Protein AF-A0A4R8TSN4-F1 (afdb_monomer)

Structure (mmCIF, N/CA/C/O backbone):
data_AF-A0A4R8TSN4-F1
#
_entry.id   AF-A0A4R8TSN4-F1
#
loop_
_atom_site.group_PDB
_atom_site.id
_atom_site.type_symbol
_atom_site.label_atom_id
_atom_site.label_alt_id
_atom_site.label_comp_id
_atom_site.label_asym_id
_atom_site.label_entity_id
_atom_site.label_seq_id
_atom_site.pdbx_PDB_ins_code
_atom_site.Cartn_x
_atom_site.Cartn_y
_atom_site.Cartn_z
_atom_site.occupancy
_atom_site.B_iso_or_equiv
_atom_site.auth_seq_id
_atom_site.auth_comp_id
_atom_site.auth_asym_id
_atom_site.auth_atom_id
_atom_site.pdbx_PDB_model_num
ATOM 1 N N . MET A 1 1 ? 17.285 -7.256 7.809 1.00 39.91 1 MET A N 1
ATOM 2 C CA . MET A 1 1 ? 16.106 -6.647 7.153 1.00 39.91 1 MET A CA 1
ATOM 3 C C . MET A 1 1 ? 14.998 -7.684 7.196 1.00 39.91 1 MET A C 1
ATOM 5 O O . MET A 1 1 ? 15.305 -8.838 6.953 1.00 39.91 1 MET A O 1
ATOM 9 N N . ASN A 1 2 ? 13.772 -7.324 7.581 1.00 47.09 2 ASN A N 1
ATOM 10 C CA . ASN A 1 2 ? 12.656 -8.277 7.558 1.00 47.09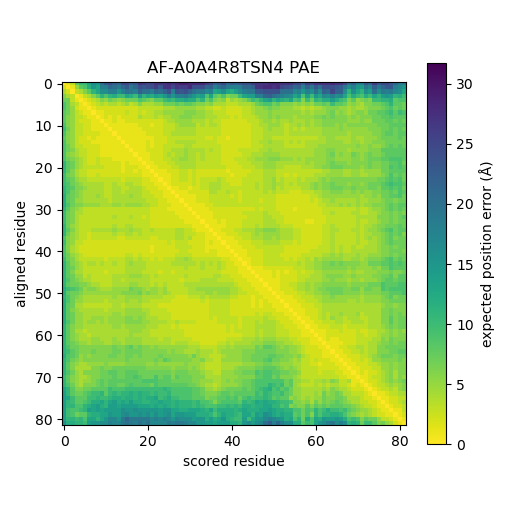 2 ASN A CA 1
ATOM 11 C 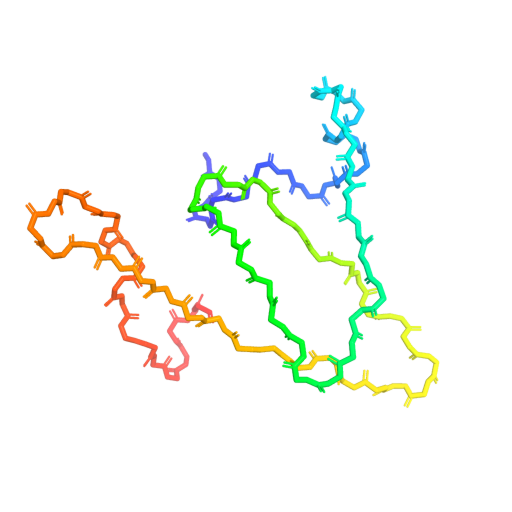C . ASN A 1 2 ? 12.318 -8.606 6.094 1.00 47.09 2 ASN A C 1
ATOM 13 O O . ASN A 1 2 ? 12.138 -7.678 5.305 1.00 47.09 2 ASN A O 1
ATOM 17 N N . ASP A 1 3 ? 12.210 -9.890 5.750 1.00 56.91 3 ASP A N 1
ATOM 18 C CA . ASP A 1 3 ? 12.088 -10.415 4.375 1.00 56.91 3 ASP A CA 1
ATOM 19 C C . ASP A 1 3 ? 10.924 -9.848 3.529 1.00 56.91 3 ASP A C 1
ATOM 21 O O . ASP A 1 3 ? 10.905 -10.013 2.314 1.00 56.91 3 ASP A O 1
ATOM 25 N N . GLY A 1 4 ? 9.969 -9.127 4.128 1.00 63.88 4 GLY A N 1
ATOM 26 C CA . GLY A 1 4 ? 8.771 -8.603 3.455 1.00 63.88 4 GLY A CA 1
ATOM 27 C C . GLY A 1 4 ? 8.825 -7.143 2.983 1.00 63.88 4 GLY A C 1
ATOM 28 O O . GLY A 1 4 ? 7.785 -6.594 2.637 1.00 63.88 4 GLY A O 1
ATOM 29 N N . GLY A 1 5 ? 9.977 -6.463 3.026 1.00 75.00 5 GLY A N 1
ATOM 30 C CA . GLY A 1 5 ? 10.068 -5.056 2.591 1.00 75.00 5 GLY A CA 1
ATOM 31 C C . GLY A 1 5 ? 9.419 -4.038 3.544 1.00 75.00 5 GLY A C 1
ATOM 32 O O . GLY A 1 5 ? 9.215 -2.882 3.177 1.00 75.00 5 GLY A O 1
ATOM 33 N N . PHE A 1 6 ? 9.119 -4.439 4.782 1.00 83.00 6 PHE A N 1
ATOM 34 C CA . PHE A 1 6 ? 8.629 -3.532 5.820 1.00 83.00 6 PHE A CA 1
ATOM 35 C C . PHE A 1 6 ? 9.714 -2.538 6.244 1.00 83.00 6 PHE A C 1
ATOM 37 O O . PHE A 1 6 ? 10.783 -2.939 6.705 1.00 83.00 6 PHE A O 1
ATOM 44 N N . LEU A 1 7 ? 9.397 -1.245 6.167 1.00 89.19 7 LEU A N 1
ATOM 45 C CA . LEU A 1 7 ? 10.262 -0.166 6.660 1.00 89.19 7 LEU A CA 1
ATOM 46 C C . LEU A 1 7 ? 10.054 0.111 8.155 1.00 89.19 7 LEU A C 1
ATOM 48 O O . LEU A 1 7 ? 10.994 0.454 8.861 1.00 89.19 7 LEU A O 1
ATOM 52 N N . SER A 1 8 ? 8.821 -0.044 8.640 1.00 90.81 8 SER A N 1
ATOM 53 C CA . SER A 1 8 ? 8.437 0.129 10.043 1.00 90.81 8 SER A CA 1
ATOM 54 C C . SER A 1 8 ? 7.114 -0.594 10.310 1.00 90.81 8 SER A C 1
ATOM 56 O O . SER A 1 8 ? 6.344 -0.859 9.386 1.00 90.81 8 SER A O 1
ATOM 58 N N . ARG A 1 9 ? 6.839 -0.906 11.581 1.00 89.19 9 ARG A N 1
ATOM 59 C CA . ARG A 1 9 ? 5.525 -1.384 12.056 1.00 89.19 9 ARG A CA 1
ATOM 60 C C . ARG A 1 9 ? 4.683 -0.280 12.703 1.00 89.19 9 ARG A C 1
ATOM 62 O O . ARG A 1 9 ? 3.528 -0.522 13.041 1.00 89.19 9 ARG A O 1
ATOM 69 N N . ASP A 1 10 ? 5.252 0.911 12.856 1.00 91.81 10 ASP A N 1
ATOM 70 C CA . ASP A 1 10 ? 4.590 2.096 13.388 1.00 91.81 10 ASP A CA 1
ATOM 71 C C . ASP A 1 10 ? 4.637 3.212 12.339 1.00 91.81 10 ASP A C 1
ATOM 73 O O . ASP A 1 10 ? 5.668 3.854 12.114 1.00 91.81 10 ASP A O 1
ATOM 77 N N . THR A 1 11 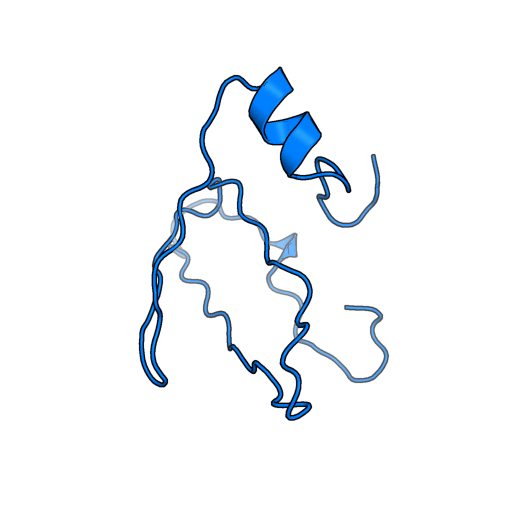? 3.501 3.422 11.675 1.00 91.88 11 THR A N 1
ATOM 78 C CA . THR A 1 11 ? 3.349 4.442 10.635 1.00 91.88 11 THR A CA 1
ATOM 79 C C . THR A 1 11 ? 3.415 5.856 11.206 1.00 91.88 11 THR A C 1
ATOM 81 O O . THR A 1 11 ? 3.900 6.762 10.526 1.00 91.88 11 THR A O 1
ATOM 84 N N . VAL A 1 12 ? 2.985 6.068 12.453 1.00 92.62 12 VAL A N 1
ATOM 85 C CA . VAL A 1 12 ? 2.990 7.389 13.092 1.00 92.62 12 VAL A CA 1
ATOM 86 C C . VAL A 1 12 ? 4.422 7.810 13.388 1.00 92.62 12 VAL A C 1
ATOM 88 O O . VAL A 1 12 ? 4.827 8.905 12.990 1.00 92.62 12 VAL A O 1
ATOM 91 N N . SER A 1 13 ? 5.193 6.939 14.040 1.00 94.81 13 SER A N 1
ATOM 92 C CA . SER A 1 13 ? 6.604 7.204 14.340 1.00 94.81 13 SER A CA 1
ATOM 93 C C . SER A 1 13 ? 7.414 7.373 13.052 1.00 94.81 13 SER A C 1
ATOM 95 O O . SER A 1 13 ? 8.109 8.376 12.900 1.00 94.81 13 SER A O 1
ATOM 97 N N . TYR A 1 14 ? 7.198 6.505 12.054 1.00 94.44 14 TYR A N 1
ATOM 98 C CA . TYR A 1 14 ? 7.856 6.615 10.747 1.00 94.44 14 TYR A CA 1
ATOM 99 C C . TYR A 1 14 ? 7.585 7.958 10.048 1.00 94.44 14 TYR A C 1
ATOM 101 O O . TYR A 1 14 ? 8.509 8.603 9.553 1.00 94.44 14 TYR A O 1
ATOM 109 N N . GLY A 1 15 ? 6.328 8.417 10.016 1.00 95.06 15 GLY A N 1
ATOM 110 C CA . GLY A 1 15 ? 5.972 9.702 9.401 1.00 95.06 15 GLY A CA 1
ATOM 111 C C . GLY A 1 15 ? 6.628 10.895 10.105 1.00 95.06 15 GLY A C 1
ATOM 112 O O . GLY A 1 15 ? 7.128 11.810 9.447 1.00 95.06 15 GLY A O 1
ATOM 113 N N . LYS A 1 16 ? 6.693 10.862 11.444 1.00 96.06 16 LYS A N 1
ATOM 114 C CA . LYS A 1 16 ? 7.366 11.893 12.250 1.00 96.06 16 LYS A CA 1
ATOM 115 C C . LYS A 1 16 ? 8.870 11.938 11.979 1.00 96.06 16 LYS A C 1
ATOM 117 O O . LYS A 1 16 ? 9.398 13.012 11.699 1.00 96.06 16 LYS A O 1
ATOM 122 N N . GLU A 1 17 ? 9.543 10.791 12.022 1.00 96.44 17 GLU A N 1
ATOM 123 C CA . GLU A 1 17 ? 10.995 10.677 11.819 1.00 96.44 17 GLU A CA 1
ATOM 124 C C . GLU A 1 17 ? 11.410 11.099 10.407 1.00 96.44 17 GLU A C 1
ATOM 126 O O . GLU A 1 17 ? 12.350 11.874 10.228 1.00 96.44 17 GLU A O 1
ATOM 131 N N . THR A 1 18 ? 10.657 10.657 9.397 1.00 96.00 18 THR A N 1
ATOM 132 C CA . THR A 1 18 ? 10.901 11.019 7.991 1.00 96.00 18 THR A CA 1
ATOM 133 C C . THR A 1 18 ? 10.422 12.425 7.630 1.00 96.00 18 THR A C 1
ATOM 135 O O . THR A 1 18 ? 10.675 12.892 6.518 1.00 96.00 18 THR A O 1
ATOM 138 N N . LYS A 1 19 ? 9.746 13.121 8.557 1.00 96.81 19 LYS A N 1
ATOM 139 C CA . LYS A 1 19 ? 9.138 14.446 8.360 1.00 96.81 19 LYS A CA 1
ATOM 140 C C . LYS A 1 19 ? 8.201 14.480 7.147 1.00 96.81 19 LYS A C 1
ATOM 142 O O . LYS A 1 19 ? 8.194 15.435 6.368 1.00 96.81 19 LYS A O 1
ATOM 147 N N . ARG A 1 20 ? 7.402 13.424 6.977 1.00 95.19 20 ARG A N 1
ATOM 148 C CA . ARG A 1 20 ? 6.403 13.290 5.907 1.00 95.19 20 ARG A CA 1
ATOM 149 C C . ARG A 1 20 ? 5.000 13.153 6.487 1.00 95.19 20 ARG A C 1
ATOM 151 O O . ARG A 1 20 ? 4.804 12.684 7.604 1.00 95.19 20 ARG A O 1
ATOM 158 N N . LYS A 1 21 ? 4.010 13.580 5.704 1.00 93.88 21 LYS A N 1
ATOM 159 C CA . LYS A 1 21 ? 2.591 13.428 6.033 1.00 93.88 21 LYS A CA 1
ATOM 160 C C . LYS A 1 21 ? 2.033 12.210 5.311 1.00 93.88 21 LYS A C 1
ATOM 162 O O . LYS A 1 21 ? 2.328 12.010 4.135 1.00 93.88 21 LYS A O 1
ATOM 167 N N . TRP A 1 22 ? 1.201 11.450 6.008 1.00 94.12 22 TRP A N 1
ATOM 168 C CA . TRP A 1 22 ? 0.353 10.443 5.384 1.00 94.12 22 TRP A CA 1
ATOM 169 C C . TRP A 1 22 ? -0.851 11.125 4.747 1.00 94.12 22 TRP A C 1
ATOM 171 O O . TRP A 1 22 ? -1.440 12.025 5.346 1.00 94.12 22 TRP A O 1
ATOM 181 N N . LEU A 1 23 ? -1.194 10.698 3.538 1.00 93.38 23 LEU A N 1
ATOM 182 C CA . LEU A 1 23 ? -2.367 11.163 2.808 1.00 93.38 23 LEU A CA 1
ATOM 183 C C . LEU A 1 23 ? -3.374 10.015 2.738 1.00 93.38 23 LEU A C 1
ATOM 185 O O . LEU A 1 23 ? -2.988 8.867 2.528 1.00 93.38 23 LEU A O 1
ATOM 189 N N . ILE A 1 24 ? -4.647 10.334 2.943 1.00 92.38 24 ILE A N 1
ATOM 190 C CA . ILE A 1 24 ? -5.769 9.396 2.883 1.00 92.38 24 ILE A CA 1
ATOM 191 C C . ILE A 1 24 ? -6.958 10.107 2.237 1.00 92.38 24 ILE A C 1
ATOM 193 O O . ILE A 1 24 ? -7.073 11.328 2.347 1.00 92.38 24 ILE A O 1
ATOM 197 N N . ALA A 1 25 ? -7.815 9.345 1.567 1.00 91.44 25 ALA A N 1
ATOM 198 C CA . ALA A 1 25 ? -9.058 9.823 0.980 1.00 91.44 25 ALA A CA 1
ATOM 199 C C . ALA A 1 25 ? -10.224 8.911 1.390 1.00 91.44 25 ALA A C 1
ATOM 201 O O . ALA A 1 25 ? -10.016 7.778 1.836 1.00 91.44 25 ALA A O 1
ATOM 202 N N . GLU A 1 26 ? -11.442 9.422 1.241 1.00 92.12 26 GLU A N 1
ATOM 203 C CA . GLU A 1 26 ? -12.687 8.695 1.493 1.00 92.12 26 GLU A CA 1
ATOM 204 C C . GLU A 1 26 ? -13.054 7.866 0.257 1.00 92.12 26 GLU A C 1
ATOM 206 O O . GLU A 1 26 ? -13.882 8.270 -0.548 1.00 92.12 26 GLU A O 1
ATOM 211 N N . TYR A 1 27 ? -12.368 6.734 0.078 1.00 91.50 27 TYR A N 1
ATOM 212 C CA . TYR A 1 27 ? -12.609 5.839 -1.055 1.00 91.50 27 TYR A CA 1
ATOM 213 C C . TYR A 1 27 ? -13.959 5.130 -0.949 1.00 91.50 27 TYR A C 1
ATOM 215 O O . TYR A 1 27 ? -14.303 4.585 0.105 1.00 91.50 27 TYR A O 1
ATOM 223 N N . GLU A 1 28 ? -14.657 5.038 -2.074 1.00 94.19 28 GLU A N 1
ATOM 224 C CA . GLU A 1 28 ? -15.863 4.238 -2.242 1.00 94.19 28 GLU A CA 1
ATOM 225 C C . GLU A 1 28 ? -15.586 2.943 -3.024 1.00 94.19 28 GLU A C 1
ATOM 227 O O . GLU A 1 28 ? -14.499 2.700 -3.557 1.00 94.19 28 GLU A O 1
ATOM 232 N N . THR A 1 29 ? -16.575 2.045 -3.065 1.00 94.94 29 THR A N 1
ATOM 233 C CA . THR A 1 29 ? -16.435 0.786 -3.811 1.00 94.94 29 THR A CA 1
ATOM 234 C C . THR A 1 29 ? -16.303 1.080 -5.302 1.00 94.94 29 THR A C 1
ATOM 236 O O . THR A 1 29 ? -17.217 1.632 -5.903 1.00 94.94 29 THR A O 1
ATOM 239 N N . GLY A 1 30 ? -15.193 0.649 -5.898 1.00 95.31 30 GLY A N 1
ATOM 240 C CA . GLY A 1 30 ? -14.887 0.888 -7.310 1.00 95.31 30 GLY A CA 1
ATOM 241 C C . GLY A 1 30 ? -13.822 1.959 -7.539 1.00 95.31 30 GLY A C 1
ATOM 242 O O . GLY A 1 30 ? -13.269 2.008 -8.637 1.00 95.31 30 GLY A O 1
ATOM 243 N N . ASP A 1 31 ? -13.474 2.748 -6.519 1.00 96.69 31 ASP A N 1
ATOM 244 C CA . ASP A 1 31 ? -12.370 3.701 -6.620 1.00 96.69 31 ASP A CA 1
ATOM 245 C C . ASP A 1 31 ? -11.023 2.995 -6.788 1.00 96.69 31 ASP A C 1
ATOM 247 O O . ASP A 1 31 ? -10.765 1.925 -6.227 1.00 96.69 31 ASP A O 1
ATOM 251 N N . VAL A 1 32 ? -10.131 3.635 -7.548 1.00 95.25 32 VAL A N 1
ATOM 252 C CA . VAL A 1 32 ? -8.802 3.108 -7.865 1.00 95.25 32 VAL A CA 1
ATOM 253 C C . VAL A 1 32 ? -7.729 4.104 -7.451 1.00 95.25 32 VAL A C 1
ATOM 255 O O . VAL A 1 32 ? -7.789 5.289 -7.778 1.00 95.25 32 VAL A O 1
ATOM 258 N N . VAL A 1 33 ? -6.697 3.603 -6.774 1.00 93.94 33 VAL A N 1
ATOM 259 C CA . VAL A 1 33 ? -5.497 4.371 -6.434 1.00 93.94 33 VAL A CA 1
ATOM 260 C C . VAL A 1 33 ? -4.344 3.903 -7.302 1.00 93.94 33 VAL A C 1
ATOM 262 O O . VAL A 1 33 ? -3.959 2.738 -7.266 1.00 93.94 33 VAL A O 1
ATOM 265 N N . PHE A 1 34 ? -3.749 4.835 -8.041 1.00 94.69 34 PHE A N 1
ATOM 266 C CA . PHE A 1 34 ? -2.493 4.603 -8.742 1.00 94.69 34 PHE A CA 1
ATOM 267 C C . PHE A 1 34 ? -1.345 5.148 -7.905 1.00 94.69 34 PHE A C 1
ATOM 269 O O . PHE A 1 34 ? -1.350 6.313 -7.505 1.00 94.69 34 PHE A O 1
ATOM 276 N N . HIS A 1 35 ? -0.331 4.323 -7.669 1.00 93.50 35 HIS A N 1
ATOM 277 C CA . HIS A 1 35 ? 0.895 4.764 -7.025 1.00 93.50 35 HIS A CA 1
ATOM 278 C C . HIS A 1 35 ? 2.125 4.226 -7.753 1.00 93.50 35 HIS A C 1
ATOM 280 O O . HIS A 1 35 ? 2.107 3.171 -8.383 1.00 93.50 35 HIS A O 1
ATOM 286 N N . ASN A 1 36 ? 3.226 4.969 -7.652 1.00 91.38 36 ASN A N 1
ATOM 287 C CA . ASN A 1 36 ? 4.518 4.511 -8.145 1.00 91.38 36 ASN A CA 1
ATOM 288 C C . ASN A 1 36 ? 5.008 3.305 -7.304 1.00 91.38 36 ASN A C 1
ATOM 290 O O . ASN A 1 36 ? 4.756 3.289 -6.093 1.00 91.38 36 ASN A O 1
ATOM 294 N N . PRO A 1 37 ? 5.744 2.332 -7.883 1.00 87.00 37 PRO A N 1
ATOM 295 C CA . PRO A 1 37 ? 6.313 1.202 -7.139 1.00 87.00 37 PRO A CA 1
ATOM 296 C C . PRO A 1 37 ? 7.178 1.583 -5.926 1.00 87.00 37 PRO A C 1
ATOM 298 O O . PRO A 1 37 ? 7.263 0.814 -4.974 1.00 87.00 37 PRO A O 1
ATOM 301 N N . TYR A 1 38 ? 7.798 2.766 -5.935 1.00 87.25 38 TYR A N 1
ATOM 302 C CA . TYR A 1 38 ? 8.630 3.271 -4.836 1.00 87.25 38 TYR A CA 1
ATOM 303 C C . TYR A 1 38 ? 7.863 4.125 -3.816 1.00 87.25 38 TYR A C 1
ATOM 305 O O . TYR A 1 38 ? 8.459 4.637 -2.867 1.00 87.25 38 TYR A O 1
ATOM 313 N N . MET A 1 39 ? 6.554 4.319 -3.998 1.00 92.06 39 MET A N 1
ATOM 314 C CA . MET A 1 39 ? 5.749 5.077 -3.047 1.00 92.06 39 MET A CA 1
ATOM 315 C C . MET A 1 39 ? 5.603 4.283 -1.749 1.00 92.06 39 MET A C 1
ATOM 317 O O . MET A 1 39 ? 5.051 3.182 -1.740 1.00 92.06 39 MET A O 1
ATOM 321 N N . VAL A 1 40 ? 6.062 4.863 -0.641 1.00 92.50 40 VAL A N 1
ATOM 322 C CA . VAL A 1 40 ? 5.813 4.308 0.690 1.00 92.50 40 VAL A CA 1
ATOM 323 C C . VAL A 1 40 ? 4.322 4.423 0.987 1.00 92.50 40 VAL A C 1
ATOM 325 O O . VAL A 1 40 ? 3.772 5.522 1.020 1.00 92.50 40 VAL A O 1
ATOM 328 N N . HIS A 1 41 ? 3.678 3.283 1.203 1.00 93.06 41 HIS A N 1
ATOM 329 C CA . HIS A 1 41 ? 2.251 3.184 1.475 1.00 93.06 41 HIS A CA 1
ATOM 330 C C . HIS A 1 41 ? 2.004 2.245 2.656 1.00 93.06 41 HIS A C 1
ATOM 332 O O . HIS A 1 41 ? 2.836 1.408 3.008 1.00 93.06 41 HIS A O 1
ATOM 338 N N . ALA A 1 42 ? 0.857 2.421 3.299 1.00 92.31 42 ALA A N 1
ATOM 339 C CA . ALA A 1 42 ? 0.417 1.616 4.426 1.00 92.31 42 ALA A CA 1
ATOM 340 C C . ALA A 1 42 ? -1.114 1.566 4.452 1.00 92.31 42 ALA A C 1
ATOM 342 O O . ALA A 1 42 ? -1.785 2.329 3.759 1.00 92.31 42 ALA A O 1
ATOM 343 N N . SER A 1 43 ? -1.673 0.684 5.277 1.00 89.12 43 SER A N 1
ATOM 344 C CA . SER A 1 43 ? -3.111 0.629 5.531 1.00 89.12 43 SER A CA 1
ATOM 345 C C . SER A 1 43 ? -3.412 0.757 7.020 1.00 89.12 43 SER A C 1
ATOM 347 O O . SER A 1 43 ? -2.611 0.376 7.877 1.00 89.12 43 SER A O 1
ATOM 349 N N . CYS A 1 44 ? -4.575 1.322 7.334 1.00 88.38 44 CYS A N 1
ATOM 350 C CA . CYS A 1 44 ? -5.079 1.366 8.698 1.00 88.38 44 CYS A CA 1
ATOM 351 C C . CYS A 1 44 ? -5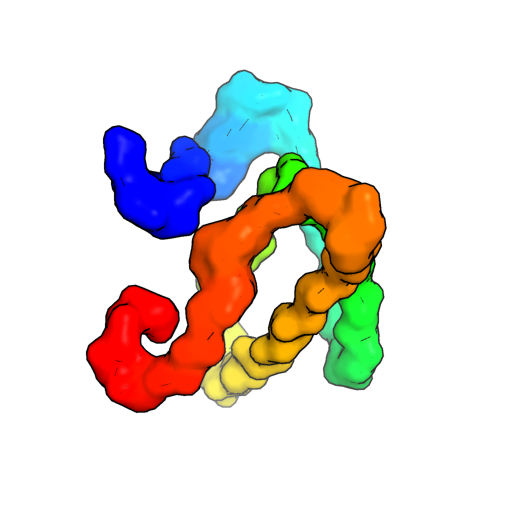.640 -0.001 9.107 1.00 88.38 44 CYS A C 1
ATOM 353 O O . CYS A 1 44 ? -6.154 -0.757 8.282 1.00 88.38 44 CYS A O 1
ATOM 355 N N . LYS A 1 45 ? -5.597 -0.294 10.412 1.00 89.25 45 LYS A N 1
ATOM 356 C CA . LYS A 1 45 ? -6.325 -1.437 10.973 1.00 89.25 45 LYS A CA 1
ATOM 357 C C . LYS A 1 45 ? -7.822 -1.214 10.774 1.00 89.25 45 LYS A C 1
ATOM 359 O O . LYS A 1 45 ? -8.334 -0.171 11.177 1.00 89.25 45 LYS A O 1
ATOM 364 N N . ASN A 1 46 ? -8.506 -2.200 10.203 1.00 92.31 46 ASN A N 1
ATOM 365 C CA . ASN A 1 46 ? -9.955 -2.165 10.088 1.00 92.31 46 ASN A 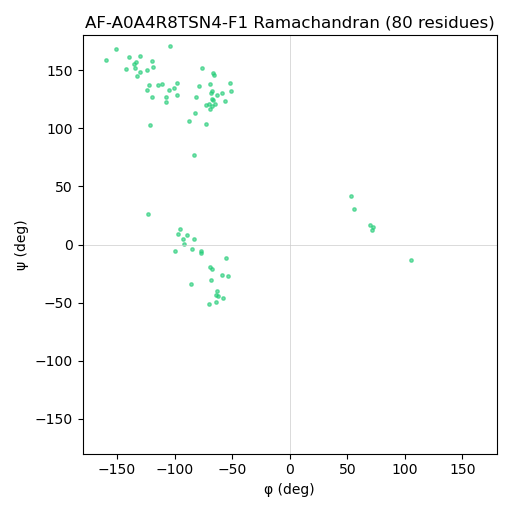CA 1
ATOM 366 C C . ASN A 1 46 ? -10.585 -2.307 11.483 1.00 92.31 46 ASN A C 1
ATOM 368 O O . ASN A 1 46 ? -10.383 -3.317 12.155 1.00 92.31 46 ASN A O 1
ATOM 372 N N . LYS A 1 47 ? -11.299 -1.269 11.923 1.00 94.94 47 LYS A N 1
ATOM 373 C CA . LYS A 1 47 ? -12.039 -1.219 13.193 1.00 94.94 47 LYS A CA 1
ATOM 374 C C . LYS A 1 47 ? -13.522 -0.919 12.959 1.00 94.94 47 LYS A C 1
ATOM 376 O O . LYS A 1 47 ? -14.163 -0.327 13.823 1.00 94.94 47 LYS A O 1
ATOM 381 N N . ASP A 1 48 ? -14.037 -1.265 11.781 1.00 94.50 48 ASP A N 1
ATOM 382 C CA . ASP A 1 48 ? -15.445 -1.066 11.461 1.00 94.50 48 ASP A CA 1
ATOM 383 C C . ASP A 1 48 ? -16.337 -1.764 12.511 1.00 94.50 48 ASP A C 1
ATOM 385 O O . ASP A 1 48 ? -16.184 -2.970 12.738 1.00 94.50 48 ASP A O 1
ATOM 389 N N . PRO A 1 49 ? -17.253 -1.035 13.177 1.00 96.06 49 PRO A N 1
ATOM 390 C CA . PRO A 1 49 ? -18.069 -1.588 14.258 1.00 96.06 49 PRO A CA 1
ATOM 391 C C . PRO A 1 49 ? -19.103 -2.608 13.765 1.00 96.06 49 PRO A C 1
ATOM 393 O O . PRO A 1 49 ? -19.585 -3.413 14.556 1.00 96.06 49 PRO A O 1
ATOM 396 N N . GLY A 1 50 ? -19.436 -2.594 12.471 1.00 97.50 50 GLY A N 1
ATOM 397 C CA . GLY A 1 50 ? -20.321 -3.564 11.830 1.00 97.50 50 GLY A CA 1
ATOM 398 C C . GLY A 1 50 ? -19.592 -4.797 11.293 1.00 97.50 50 GLY A C 1
ATOM 399 O O . GLY A 1 50 ? -20.207 -5.582 10.575 1.00 97.50 50 GLY A O 1
ATOM 400 N N . ALA A 1 51 ? -18.298 -4.956 11.599 1.00 94.56 51 ALA A N 1
ATOM 401 C CA . ALA A 1 51 ? -17.445 -6.035 11.103 1.00 94.56 51 ALA A CA 1
ATOM 402 C C . ALA A 1 51 ? -17.402 -6.136 9.565 1.00 94.56 51 ALA A C 1
ATOM 404 O O . ALA A 1 51 ? -17.218 -7.219 9.002 1.00 94.56 51 ALA A O 1
ATOM 405 N N . ARG A 1 52 ? -17.552 -5.006 8.862 1.00 95.06 52 ARG A N 1
ATOM 406 C CA . ARG A 1 52 ? -17.456 -4.973 7.400 1.00 95.06 52 ARG A CA 1
ATOM 407 C C . ARG A 1 52 ? -16.030 -5.268 6.955 1.00 95.06 52 ARG A C 1
ATOM 409 O O . ARG A 1 52 ? -15.069 -4.675 7.445 1.00 95.06 52 ARG A O 1
ATOM 416 N N . ILE A 1 53 ? -15.888 -6.169 5.990 1.00 94.31 53 ILE A N 1
ATOM 417 C CA . ILE A 1 53 ? -14.593 -6.515 5.405 1.00 94.31 53 ILE A CA 1
ATOM 418 C C . ILE A 1 53 ? -14.228 -5.467 4.353 1.00 94.31 53 ILE A C 1
ATOM 420 O O . ILE A 1 53 ? -14.990 -5.223 3.421 1.00 94.31 53 ILE A O 1
ATOM 424 N N . ARG A 1 54 ? -13.027 -4.889 4.468 1.00 92.88 54 ARG A N 1
ATOM 425 C CA . ARG A 1 54 ? -12.409 -4.118 3.385 1.00 92.88 54 ARG A CA 1
ATOM 426 C C . ARG A 1 54 ? -11.630 -5.069 2.482 1.00 92.88 54 ARG A C 1
ATOM 428 O O . ARG A 1 54 ? -10.545 -5.511 2.860 1.00 92.88 54 ARG A O 1
ATOM 435 N N . LEU A 1 55 ? -12.167 -5.343 1.300 1.00 92.94 55 LEU A N 1
ATOM 436 C CA . LEU A 1 55 ? -11.489 -6.112 0.260 1.00 92.94 55 LEU A CA 1
ATOM 437 C C . LEU A 1 55 ? -10.916 -5.160 -0.793 1.00 92.94 55 LEU A C 1
ATOM 439 O O . LEU A 1 55 ? -11.597 -4.239 -1.229 1.00 92.94 55 LEU A O 1
ATOM 443 N N . ALA A 1 56 ? -9.670 -5.390 -1.190 1.00 91.94 56 ALA A N 1
ATOM 444 C CA . ALA A 1 56 ? -9.017 -4.681 -2.282 1.00 91.94 56 ALA A CA 1
ATOM 445 C C . ALA A 1 56 ? -8.282 -5.692 -3.166 1.00 91.94 56 ALA A C 1
ATOM 447 O O . ALA A 1 56 ? -7.922 -6.775 -2.702 1.00 91.94 56 ALA A O 1
ATOM 448 N N . THR A 1 57 ? -8.070 -5.325 -4.427 1.00 90.19 57 THR A N 1
ATOM 449 C CA . THR A 1 57 ? -7.210 -6.060 -5.353 1.00 90.19 57 THR A CA 1
ATOM 45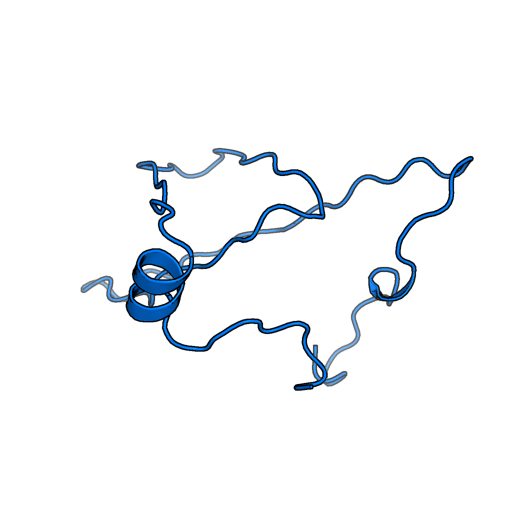0 C C . THR A 1 57 ? -6.123 -5.127 -5.859 1.00 90.19 57 THR A C 1
ATOM 452 O O . THR A 1 57 ? -6.396 -3.979 -6.203 1.00 90.19 57 THR A O 1
ATOM 455 N N . ASP A 1 58 ? -4.902 -5.638 -5.932 1.00 89.00 58 ASP A N 1
ATOM 456 C CA . ASP A 1 58 ? -3.745 -4.899 -6.419 1.00 89.00 58 ASP A CA 1
ATOM 457 C C . ASP A 1 58 ? -3.348 -5.421 -7.800 1.00 89.00 58 ASP A C 1
ATOM 459 O O . ASP A 1 58 ? -3.132 -6.618 -7.994 1.00 89.00 58 ASP A O 1
ATOM 463 N N . LEU A 1 59 ? -3.228 -4.509 -8.763 1.00 90.44 59 LEU A N 1
ATOM 464 C CA . LEU A 1 59 ? -2.699 -4.788 -10.095 1.00 90.44 59 LEU A CA 1
ATOM 465 C C . LEU A 1 59 ? -1.397 -4.018 -10.280 1.00 90.44 59 LEU A C 1
ATOM 467 O O . LEU A 1 59 ? -1.291 -2.847 -9.917 1.00 90.44 59 LEU A O 1
ATOM 471 N N . ARG A 1 60 ? -0.394 -4.675 -10.861 1.00 89.38 60 ARG A N 1
ATOM 472 C CA . ARG A 1 60 ? 0.917 -4.075 -11.121 1.00 89.38 60 ARG A CA 1
ATOM 473 C C . ARG A 1 60 ? 1.200 -4.099 -12.610 1.00 89.38 60 ARG A C 1
ATOM 475 O O . ARG A 1 60 ? 1.150 -5.153 -13.236 1.00 89.38 60 ARG A O 1
ATOM 482 N N . PHE A 1 61 ? 1.535 -2.934 -13.145 1.00 91.31 61 PHE A N 1
ATOM 483 C CA . PHE A 1 61 ? 1.926 -2.758 -14.536 1.00 91.31 61 PHE A CA 1
ATOM 484 C C . PHE A 1 61 ? 3.436 -2.550 -14.598 1.00 91.31 61 PHE A C 1
ATOM 486 O O . PHE A 1 61 ? 3.991 -1.763 -13.829 1.00 91.31 61 PHE A O 1
ATOM 493 N N . VAL A 1 62 ? 4.099 -3.265 -15.503 1.00 91.38 62 VAL A N 1
ATOM 494 C CA . VAL A 1 62 ? 5.538 -3.140 -15.755 1.00 91.38 62 VAL A CA 1
ATOM 495 C C . VAL A 1 62 ? 5.777 -2.973 -17.247 1.00 91.38 62 VAL A C 1
ATOM 497 O O . VAL A 1 62 ? 5.020 -3.494 -18.063 1.00 91.38 62 VAL A O 1
ATOM 500 N N . ASP A 1 63 ? 6.830 -2.240 -17.588 1.00 92.62 63 ASP A N 1
ATOM 501 C CA . ASP A 1 63 ? 7.329 -2.145 -18.956 1.00 92.62 63 ASP A CA 1
ATOM 502 C C . ASP A 1 63 ? 8.227 -3.366 -19.224 1.00 92.62 63 ASP A C 1
ATOM 504 O O . ASP A 1 63 ? 9.269 -3.490 -18.570 1.00 92.62 63 ASP A O 1
ATOM 508 N N . PRO A 1 64 ? 7.835 -4.294 -20.118 1.00 90.56 64 PRO A N 1
ATOM 509 C CA . PRO A 1 64 ? 8.590 -5.523 -20.348 1.00 90.56 64 PRO A CA 1
ATOM 510 C C . PRO A 1 64 ? 9.958 -5.274 -20.998 1.00 90.56 64 PRO A C 1
ATOM 512 O O . PRO A 1 64 ? 10.852 -6.104 -20.839 1.00 90.56 64 PRO A O 1
ATOM 515 N N . GLU A 1 65 ? 10.144 -4.129 -21.661 1.00 96.62 65 GLU A N 1
ATOM 516 C CA . GLU A 1 65 ? 11.390 -3.759 -22.342 1.00 96.62 65 GLU A CA 1
ATOM 517 C C . GLU A 1 65 ? 12.414 -3.115 -21.390 1.00 96.62 65 GLU A C 1
ATOM 519 O O . GLU A 1 65 ? 13.543 -2.813 -21.782 1.00 96.62 65 GLU A O 1
ATOM 524 N N . LYS A 1 66 ? 12.045 -2.888 -20.121 1.00 94.50 66 LYS A N 1
ATOM 525 C CA . LYS A 1 66 ? 12.905 -2.260 -19.107 1.00 94.50 66 LYS A CA 1
ATOM 526 C C . LYS A 1 66 ? 13.147 -3.180 -17.912 1.00 94.50 66 LYS A C 1
ATOM 528 O O . LYS A 1 66 ? 12.342 -4.063 -17.622 1.00 94.50 66 LYS A O 1
ATOM 533 N N . PRO A 1 67 ? 14.235 -2.965 -17.149 1.00 92.06 67 PRO A N 1
ATOM 534 C CA . PRO A 1 67 ? 14.408 -3.635 -15.868 1.00 92.06 67 PRO A CA 1
ATOM 535 C C . PRO A 1 67 ? 13.246 -3.317 -14.915 1.00 92.06 67 PRO A C 1
ATOM 537 O O . PRO A 1 67 ? 12.914 -2.152 -14.696 1.00 92.06 67 PRO A O 1
ATOM 540 N N . TYR A 1 68 ? 12.662 -4.352 -14.312 1.00 89.94 68 TYR A N 1
ATOM 541 C CA . TYR A 1 68 ? 11.649 -4.232 -13.263 1.00 89.94 68 TYR A CA 1
ATOM 542 C C . TYR A 1 68 ? 11.873 -5.281 -12.165 1.00 89.94 68 TYR A C 1
ATOM 544 O O . TYR A 1 68 ? 12.580 -6.275 -12.357 1.00 89.94 68 TYR A O 1
ATOM 552 N N . ASP A 1 69 ? 11.280 -5.058 -10.992 1.00 85.94 69 ASP A N 1
ATOM 553 C CA . ASP A 1 69 ? 11.447 -5.934 -9.830 1.00 85.94 69 ASP A CA 1
ATOM 554 C C . ASP A 1 69 ? 10.689 -7.260 -10.005 1.00 85.94 69 ASP A C 1
ATOM 556 O O . ASP A 1 69 ? 9.467 -7.335 -9.852 1.00 85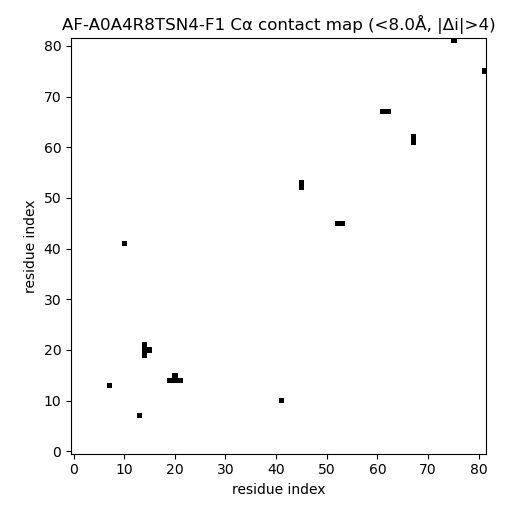.94 69 ASP A O 1
ATOM 560 N N . ARG A 1 70 ? 11.437 -8.325 -10.307 1.00 86.06 70 ARG A N 1
ATOM 561 C CA . ARG A 1 70 ? 10.897 -9.671 -10.542 1.00 86.06 70 ARG A CA 1
ATOM 562 C C . ARG A 1 70 ? 10.503 -10.426 -9.272 1.00 86.06 70 ARG A C 1
ATOM 564 O O . ARG A 1 70 ? 9.880 -11.476 -9.376 1.00 86.06 70 ARG A O 1
ATOM 571 N N . ARG A 1 71 ? 10.798 -9.916 -8.068 1.00 81.19 71 ARG A N 1
ATOM 572 C CA . ARG A 1 71 ? 10.356 -10.572 -6.816 1.00 81.19 71 ARG A CA 1
ATOM 573 C C . ARG A 1 71 ? 8.833 -10.696 -6.746 1.00 81.19 71 ARG A C 1
ATOM 575 O O . ARG A 1 71 ? 8.301 -11.605 -6.121 1.00 81.19 71 ARG A O 1
ATOM 582 N N . TRP A 1 72 ? 8.145 -9.794 -7.436 1.00 77.44 72 TRP A N 1
ATOM 583 C CA . TRP A 1 72 ? 6.696 -9.663 -7.445 1.00 77.44 72 TRP A CA 1
ATOM 584 C C . TRP A 1 72 ? 5.990 -10.424 -8.568 1.00 77.44 72 TRP A C 1
ATOM 586 O O . TRP A 1 72 ? 4.777 -10.299 -8.698 1.00 77.44 72 TRP A O 1
ATOM 596 N N . THR A 1 73 ? 6.710 -11.209 -9.373 1.00 83.50 73 THR A N 1
ATOM 597 C CA . THR A 1 73 ? 6.118 -12.020 -10.453 1.00 83.50 73 THR A CA 1
ATOM 598 C C . THR A 1 73 ? 5.832 -13.458 -10.026 1.00 83.50 73 THR A C 1
ATOM 600 O O . THR A 1 73 ? 5.618 -14.330 -10.869 1.00 83.50 73 THR A O 1
ATOM 603 N N . LYS A 1 74 ? 5.874 -13.747 -8.721 1.00 80.88 74 LYS A N 1
ATOM 604 C CA . LYS A 1 74 ? 5.518 -15.062 -8.195 1.00 80.88 74 LYS A CA 1
ATOM 605 C C . LYS A 1 74 ? 4.001 -15.231 -8.284 1.00 80.88 74 LYS A C 1
ATOM 607 O O . LYS A 1 74 ? 3.251 -14.461 -7.694 1.00 80.88 74 LYS A O 1
ATOM 612 N N . VAL A 1 75 ? 3.563 -16.247 -9.024 1.00 82.38 75 VAL A N 1
ATOM 613 C CA . VAL A 1 75 ? 2.150 -16.634 -9.074 1.00 82.38 75 VAL A CA 1
ATOM 614 C C . VAL A 1 75 ? 1.756 -17.171 -7.703 1.00 82.38 75 VAL A C 1
ATOM 616 O O . VAL A 1 75 ? 2.400 -18.101 -7.208 1.00 82.38 75 VAL A O 1
ATOM 619 N N . TYR A 1 76 ? 0.713 -16.579 -7.120 1.00 80.50 76 TYR A N 1
ATOM 620 C CA . TYR A 1 76 ? 0.129 -17.022 -5.858 1.00 80.50 76 TYR A CA 1
ATOM 621 C C . TYR A 1 76 ? -0.193 -18.515 -5.897 1.00 80.50 76 TYR A C 1
ATOM 623 O O . TYR A 1 76 ? -0.721 -19.030 -6.890 1.00 80.50 76 TYR A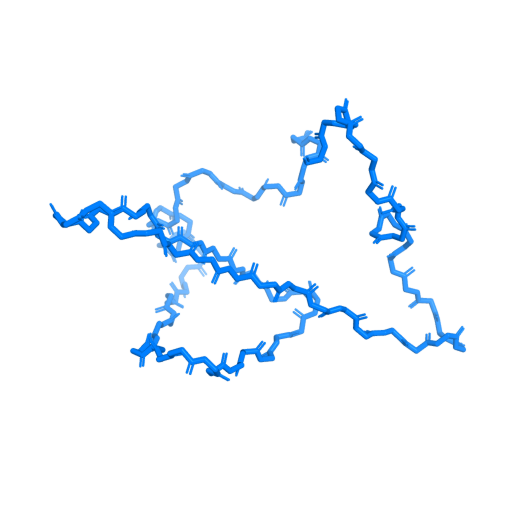 O 1
ATOM 631 N N . ARG A 1 77 ? 0.082 -19.206 -4.792 1.00 83.81 77 ARG A N 1
ATOM 632 C CA . ARG A 1 77 ? -0.397 -20.568 -4.557 1.00 83.81 77 ARG A CA 1
ATOM 633 C C . ARG A 1 77 ? -0.987 -20.668 -3.154 1.00 83.81 77 ARG A C 1
ATOM 635 O O . ARG A 1 77 ? -0.436 -20.074 -2.230 1.00 83.81 77 ARG A O 1
ATOM 642 N N . PRO A 1 78 ? -2.050 -21.465 -2.952 1.00 86.75 78 PRO A N 1
ATOM 643 C CA . PRO A 1 78 ? -2.529 -21.750 -1.608 1.00 86.75 78 PRO A CA 1
ATOM 644 C C . PRO A 1 78 ? -1.382 -22.221 -0.703 1.00 86.75 78 PRO A C 1
ATOM 646 O O . PRO A 1 78 ? -0.618 -23.105 -1.091 1.00 86.75 78 PRO A O 1
ATOM 649 N N . LEU A 1 79 ? -1.294 -21.641 0.500 1.00 82.50 79 LEU A N 1
ATOM 650 C CA . LEU A 1 79 ? -0.301 -21.961 1.539 1.00 82.50 79 LEU A CA 1
ATOM 651 C C . LEU A 1 79 ? 1.154 -21.542 1.237 1.00 82.50 79 LEU A C 1
ATOM 653 O O . LEU A 1 79 ? 2.069 -22.021 1.903 1.00 82.50 79 LEU A O 1
ATOM 657 N N . ASP A 1 80 ? 1.404 -20.648 0.276 1.00 78.50 80 ASP A N 1
ATOM 658 C CA . ASP A 1 80 ? 2.768 -20.237 -0.099 1.00 78.50 80 ASP A CA 1
ATOM 659 C C . ASP A 1 80 ? 3.398 -19.140 0.779 1.00 78.50 80 ASP A C 1
ATOM 661 O O . ASP A 1 80 ? 4.516 -18.696 0.489 1.00 78.50 80 ASP A O 1
ATOM 665 N N . GLY A 1 81 ? 2.701 -18.739 1.846 1.00 64.19 81 GLY A N 1
ATOM 666 C CA . GLY A 1 81 ? 3.178 -17.778 2.838 1.00 64.19 81 GLY A CA 1
ATOM 667 C C . GLY A 1 81 ? 3.250 -16.332 2.344 1.00 64.19 81 GLY A C 1
ATOM 668 O O . GLY A 1 81 ? 3.881 -15.517 3.020 1.00 64.19 81 GLY A O 1
ATOM 669 N N . LEU A 1 82 ? 2.649 -16.028 1.187 1.00 56.44 82 LEU A N 1
ATOM 670 C CA . LEU A 1 82 ? 2.339 -14.664 0.750 1.00 56.44 82 LEU A CA 1
ATOM 671 C C . LEU A 1 82 ? 1.003 -14.182 1.327 1.00 56.44 82 LEU A C 1
ATOM 673 O O . LEU A 1 82 ? 0.080 -15.013 1.499 1.00 56.44 82 LEU A O 1
#

Sequence (82 aa):
MNDGGFLSRDTVSYGKETKRKWLIAEYETGDVVFHNPYMVHASCKNKDPGARIRLATDLRFVDPEKPYDRRWTKVYRPLDGL

Foldseek 3Di:
DPPPPDPDPDPVVVCVVVVHDDDDDDDDPPDDDDDDPPDDDDDDDDPPVVPDDDDDDDDDDDDPVDDDDCVPVDDDDPPPVD

Radius of gyration: 15.72 Å; Cα contacts (8 Å, |Δi|>4): 11; chains: 1; bounding box: 36×36×37 Å

Secondary structure (DSSP, 8-state):
--TT--S-S-HHHHHHHTT-------PPTT------TT-----PPP--TT-------------TTS---GGG-PPP-TTS--

pLDDT: mean 88.18, std 10.81, range [3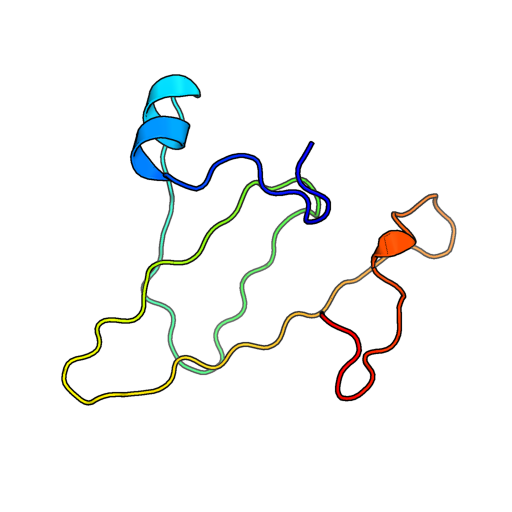9.91, 97.5]

Mean predicted aligned error: 5.35 Å

Organism: NCBI:txid1347389

Solvent-accessible surface area (backbone atoms only — not comparable to full-atom values): 6389 Å² total; per-residue (Å²): 129,65,96,81,76,66,89,68,95,48,68,68,60,50,28,60,76,70,71,49,82,88,85,85,78,92,77,58,95,85,66,83,86,87,74,61,95,84,57,89,79,85,81,79,83,88,75,55,90,83,69,68,81,88,83,84,85,89,84,85,87,79,64,88,94,49,94,71,81,66,85,76,70,66,79,87,54,95,90,70,84,123